Protein AF-A0A8T0FVL5-F1 (afdb_monomer)

Mean predicted aligned error: 3.73 Å

InterPro domains:
  IPR005135 Endonuclease/exonuclease/phosphatase [PF14529] (44-161)
  IPR036691 Endonuclease/exonuclease/phosphatase superfamily [G3DSA:3.60.10.10] (4-164)
  IPR036691 Endonuclease/exonuclease/phosphatase superfamily [SSF56219] (11-162)

Sequence (164 aa):
MENVLVSTNQKAAILIPSAQINHALLATKVNVVAVKIQTSSYPITIISAYSSPAQDVSTTLQEIQEIITSLPEEKIIIGADLNGHNTLWGYRSNDNRGNEVLDFILANNLYILNKSDAPTTFQRNNSIGWPDLTLCSQSIIDSSINWEVLDDISLSDHRYIQTP

pLDDT: mean 93.63, std 7.78, range [47.69, 98.81]

Organism: Argiope bruennichi (NCBI:txid94029)

Foldseek 3Di:
DWDWDAAPCRQWIDTDRDPPWDKDWDDHHNFKTWMWTQDPVGIEIEMTGEDDPPDQLVRRLVVVVVRVVVPPPHKYKYKYQQVFDDLQQAHPHGDPSVVVVVVSCVVSQKDWPHDNPAAFQFADPPDTHNSITIIIHPVVVVDPWDWHFDPDDPVHRGTDIDID

Nearest PDB structures (foldseek):
  1wdu-assembly2_B  TM=9.036E-01  e=4.039E-12  Bombyx mori
  1wdu-assembly1_A  TM=9.238E-01  e=1.717E-11  Bombyx mori
  6a42-assembly1_A  TM=8.400E-01  e=1.952E-10  Bombyx mori
  6a44-assembly1_A  TM=8.311E-01  e=7.389E-10  Bombyx mori
  6a43-assembly1_A  TM=8.266E-01  e=7.829E-10  Bombyx mori

Structure (mmCIF, N/CA/C/O backbone):
data_AF-A0A8T0FVL5-F1
#
_entry.id   AF-A0A8T0FVL5-F1
#
loop_
_atom_site.group_PDB
_atom_site.id
_atom_site.type_symbol
_atom_site.label_atom_id
_atom_site.label_alt_id
_atom_site.label_comp_id
_atom_site.label_asym_id
_atom_site.label_entity_id
_atom_site.label_seq_id
_atom_site.pdbx_PDB_ins_code
_atom_site.Cartn_x
_atom_site.Cartn_y
_atom_site.Cartn_z
_atom_site.occupancy
_atom_site.B_iso_or_equiv
_atom_site.auth_seq_id
_atom_site.auth_comp_id
_atom_site.auth_asym_id
_atom_site.auth_atom_id
_atom_site.pdbx_PDB_model_num
ATOM 1 N N . MET A 1 1 ? -26.540 3.970 1.383 1.00 47.69 1 MET A N 1
ATOM 2 C CA . MET A 1 1 ? -25.517 4.911 0.892 1.00 47.69 1 MET A CA 1
ATOM 3 C C . MET A 1 1 ? -24.180 4.284 1.208 1.00 47.69 1 MET A C 1
ATOM 5 O O . MET A 1 1 ? -23.975 3.907 2.354 1.00 47.69 1 MET A O 1
ATOM 9 N N . GLU A 1 2 ? -23.361 4.063 0.189 1.00 57.38 2 GLU A N 1
ATOM 10 C CA . GLU A 1 2 ? -21.979 3.614 0.348 1.00 57.38 2 GLU A CA 1
ATOM 11 C C . GLU A 1 2 ? -21.160 4.736 0.994 1.00 57.38 2 GLU A C 1
ATOM 13 O O . GLU A 1 2 ? -21.305 5.899 0.615 1.00 57.38 2 GLU A O 1
ATOM 18 N N . ASN A 1 3 ? -20.329 4.398 1.982 1.00 86.62 3 ASN A N 1
ATOM 19 C CA . ASN A 1 3 ? -19.435 5.362 2.617 1.00 86.62 3 ASN A CA 1
ATOM 20 C C . ASN A 1 3 ? -18.065 5.251 1.948 1.00 86.62 3 ASN A C 1
ATOM 22 O O . ASN A 1 3 ? -17.311 4.315 2.218 1.00 86.62 3 ASN A O 1
ATOM 26 N N . VAL A 1 4 ? -17.773 6.193 1.051 1.00 94.44 4 VAL A N 1
ATOM 27 C CA . VAL A 1 4 ? -16.472 6.318 0.387 1.00 94.44 4 VAL A CA 1
ATOM 28 C C . VAL A 1 4 ? -15.673 7.413 1.084 1.00 94.44 4 VAL A C 1
ATOM 30 O O . VAL A 1 4 ? -16.102 8.564 1.143 1.00 94.44 4 VAL A O 1
ATOM 33 N N . LEU A 1 5 ? -14.507 7.051 1.610 1.00 96.56 5 LEU A N 1
ATOM 34 C CA . LEU A 1 5 ? -13.541 7.972 2.205 1.00 96.56 5 LEU A CA 1
ATOM 35 C C . LEU A 1 5 ? -12.406 8.172 1.204 1.00 96.56 5 LEU A C 1
ATOM 37 O O . LEU A 1 5 ? -11.863 7.190 0.711 1.00 96.56 5 LEU A O 1
ATOM 41 N N . VAL A 1 6 ? -12.045 9.415 0.896 1.00 98.00 6 VAL A N 1
ATOM 42 C CA . VAL A 1 6 ? -11.080 9.740 -0.169 1.00 98.00 6 VAL A CA 1
ATOM 43 C C . VAL A 1 6 ? -9.922 10.581 0.355 1.00 98.00 6 VAL A C 1
ATOM 45 O O . VAL A 1 6 ? -10.095 11.370 1.287 1.00 98.00 6 VAL A O 1
ATOM 48 N N . SER A 1 7 ? -8.743 10.428 -0.251 1.00 98.31 7 SER A N 1
ATOM 49 C CA . SER A 1 7 ? -7.615 11.344 -0.066 1.00 98.31 7 SER A CA 1
ATOM 50 C C . SER A 1 7 ? -7.938 12.729 -0.639 1.00 98.31 7 SER A C 1
ATOM 52 O O . SER A 1 7 ? -8.812 12.876 -1.498 1.00 98.31 7 SER A O 1
ATOM 54 N N . THR A 1 8 ? -7.215 13.768 -0.215 1.00 98.06 8 THR A N 1
ATOM 55 C CA . THR A 1 8 ? -7.475 15.150 -0.661 1.00 98.06 8 THR A CA 1
ATOM 56 C C . THR A 1 8 ? -7.317 15.310 -2.176 1.00 98.06 8 THR A C 1
ATOM 58 O O . THR A 1 8 ? -8.054 16.076 -2.795 1.00 98.06 8 THR A O 1
ATOM 61 N N . ASN A 1 9 ? -6.385 14.577 -2.797 1.00 96.94 9 ASN A N 1
ATOM 62 C CA . ASN A 1 9 ? -6.216 14.582 -4.254 1.00 96.94 9 ASN A CA 1
ATOM 63 C C . ASN A 1 9 ? -7.132 13.592 -4.998 1.00 96.94 9 A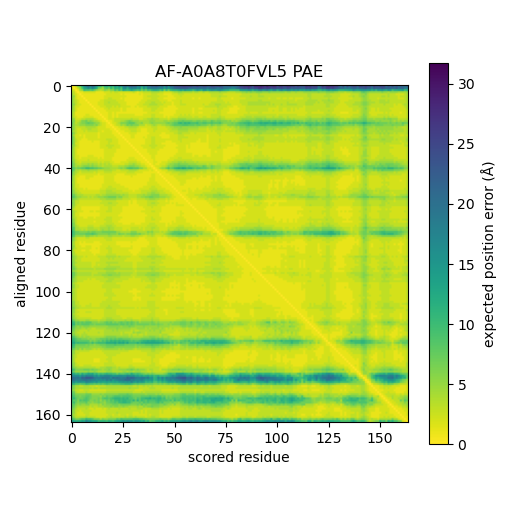SN A C 1
ATOM 65 O O . ASN A 1 9 ? -7.045 13.517 -6.223 1.00 96.94 9 ASN A O 1
ATOM 69 N N . GLN A 1 10 ? -7.979 12.849 -4.274 1.00 97.31 10 GLN A N 1
ATOM 70 C CA . GLN A 1 10 ? -8.936 11.866 -4.792 1.00 97.31 10 GLN A CA 1
ATOM 71 C C . GLN A 1 10 ? -8.305 10.673 -5.533 1.00 97.31 10 GLN A C 1
ATOM 73 O O . GLN A 1 10 ? -8.981 10.013 -6.318 1.00 97.31 10 GLN A O 1
ATOM 78 N N . LYS A 1 11 ? -7.019 10.382 -5.301 1.00 96.62 11 LYS A N 1
ATOM 79 C CA . LYS A 1 11 ? -6.318 9.249 -5.932 1.00 96.62 11 LYS A CA 1
ATOM 80 C C . LYS A 1 11 ? -6.268 7.986 -5.075 1.00 96.62 11 LYS A C 1
ATOM 82 O O . LYS A 1 11 ? -5.996 6.921 -5.611 1.00 96.62 11 LYS A O 1
ATOM 87 N N . ALA A 1 12 ? -6.534 8.095 -3.776 1.00 98.12 12 ALA A N 1
ATOM 88 C CA . ALA A 1 12 ? -6.689 6.958 -2.876 1.00 98.12 12 ALA A CA 1
ATOM 89 C C . ALA A 1 12 ? -8.065 7.016 -2.212 1.00 98.12 12 ALA A C 1
ATOM 91 O O . ALA A 1 12 ? -8.566 8.100 -1.894 1.00 98.12 12 ALA A O 1
ATOM 92 N N . ALA A 1 13 ? -8.685 5.856 -2.011 1.00 98.06 13 ALA A N 1
ATOM 93 C CA . ALA A 1 13 ? -10.020 5.769 -1.444 1.00 98.06 13 ALA A CA 1
ATOM 94 C C . ALA A 1 13 ? -10.231 4.461 -0.681 1.00 98.06 13 ALA A C 1
ATOM 96 O O . ALA A 1 13 ? -9.642 3.432 -1.001 1.00 98.06 13 ALA A O 1
ATOM 97 N N . ILE A 1 14 ? -11.128 4.501 0.301 1.00 98.00 14 ILE A N 1
ATOM 98 C CA . ILE A 1 14 ? -11.643 3.324 0.997 1.00 98.00 14 ILE A CA 1
ATOM 99 C C . ILE A 1 14 ? -13.160 3.328 0.854 1.00 98.00 14 ILE A C 1
ATOM 101 O O . ILE A 1 14 ? -13.835 4.251 1.312 1.00 98.00 14 ILE A O 1
ATOM 105 N N . LEU A 1 15 ? -13.685 2.286 0.212 1.00 96.25 15 LEU A N 1
ATOM 106 C CA . LEU A 1 15 ? -15.113 2.020 0.102 1.00 96.25 15 LEU A CA 1
ATOM 107 C C . LEU A 1 15 ? -15.532 1.060 1.216 1.00 96.25 15 LEU A C 1
ATOM 109 O O . LEU A 1 15 ? -15.008 -0.047 1.318 1.00 96.25 15 LEU A O 1
ATOM 113 N N . ILE A 1 16 ? -16.512 1.468 2.020 1.00 94.94 16 ILE A N 1
ATOM 114 C CA . ILE A 1 16 ? -17.122 0.617 3.044 1.00 94.94 16 ILE A CA 1
ATOM 115 C C . ILE A 1 16 ? -18.507 0.186 2.537 1.00 94.94 16 ILE A C 1
ATOM 117 O O . ILE A 1 16 ? -19.431 1.008 2.519 1.00 94.94 16 ILE A O 1
ATOM 121 N N . PRO A 1 17 ? -18.680 -1.084 2.118 1.00 91.12 17 PRO A N 1
ATOM 122 C CA . PRO A 1 17 ? -19.867 -1.524 1.379 1.00 91.12 17 PRO A CA 1
ATOM 123 C C . PRO A 1 17 ? -21.125 -1.646 2.249 1.00 91.12 17 PRO A C 1
ATOM 125 O O . PRO A 1 17 ? -22.241 -1.644 1.734 1.00 91.12 17 PRO A O 1
ATOM 128 N N . SER A 1 18 ? -20.975 -1.747 3.574 1.00 89.75 18 SER A N 1
ATOM 129 C CA . SER A 1 18 ? -22.095 -1.880 4.507 1.00 89.75 18 SER A CA 1
ATOM 130 C C . SER A 1 18 ? -22.096 -0.761 5.540 1.00 89.75 18 SER A C 1
ATOM 132 O O . SER A 1 18 ? -21.138 -0.587 6.291 1.00 89.75 18 SER A O 1
ATOM 134 N N . ALA A 1 19 ? -23.226 -0.057 5.647 1.00 84.25 19 ALA A N 1
ATOM 135 C CA . ALA A 1 19 ? -23.444 0.973 6.664 1.00 84.25 19 ALA A CA 1
ATOM 136 C C . ALA A 1 19 ? -23.473 0.418 8.103 1.00 84.25 19 ALA A C 1
ATOM 138 O O . ALA A 1 19 ? -23.440 1.191 9.055 1.00 84.25 19 ALA A O 1
ATOM 139 N N . GLN A 1 20 ? -23.544 -0.909 8.269 1.00 88.25 20 GLN A N 1
ATOM 140 C CA . GLN A 1 20 ? -23.489 -1.571 9.577 1.00 88.25 20 GLN A CA 1
ATOM 141 C C . GLN A 1 20 ? -22.054 -1.718 10.105 1.00 88.25 20 GLN A C 1
ATOM 143 O O . GLN A 1 20 ? -21.867 -2.024 11.280 1.00 88.25 20 GLN A O 1
ATOM 148 N N . ILE A 1 21 ? -21.040 -1.522 9.254 1.00 91.06 21 ILE A N 1
ATOM 149 C CA . ILE A 1 21 ? -19.639 -1.598 9.666 1.00 91.06 21 ILE A CA 1
ATOM 150 C C . ILE A 1 21 ? -19.305 -0.336 10.463 1.00 91.06 21 ILE A C 1
ATOM 152 O O . ILE A 1 21 ? -19.254 0.769 9.919 1.00 91.06 21 ILE A O 1
ATOM 156 N N . ASN A 1 22 ? -19.053 -0.511 11.758 1.00 93.44 22 ASN A N 1
ATOM 157 C CA . ASN A 1 22 ? -18.617 0.567 12.637 1.00 93.44 22 ASN A CA 1
ATOM 158 C C . ASN A 1 22 ? -17.194 0.991 12.273 1.00 93.44 22 ASN A C 1
ATOM 160 O O . ASN A 1 22 ? -16.261 0.187 12.324 1.00 93.44 22 ASN A O 1
ATOM 164 N N . HIS A 1 23 ? -17.025 2.264 11.929 1.00 95.06 23 HIS A N 1
ATOM 165 C CA . HIS A 1 23 ? -15.747 2.807 11.495 1.00 95.06 23 HIS A CA 1
ATOM 166 C C . HIS A 1 23 ? -15.562 4.258 11.945 1.00 95.06 23 HIS A C 1
ATOM 168 O O . HIS A 1 23 ? -16.530 4.971 12.206 1.00 95.06 23 HIS A O 1
ATOM 174 N N . ALA A 1 24 ? -14.307 4.693 12.019 1.00 95.50 24 ALA A N 1
ATOM 175 C CA . ALA A 1 24 ? -13.924 6.071 12.297 1.00 95.50 24 ALA A CA 1
ATOM 176 C C . ALA A 1 24 ? -12.825 6.508 11.324 1.00 95.50 24 ALA A C 1
ATOM 178 O O . ALA A 1 24 ? -11.801 5.834 11.201 1.00 95.50 24 ALA A O 1
ATOM 179 N N . LEU A 1 25 ? -13.030 7.633 10.635 1.00 96.75 25 LEU A N 1
ATOM 180 C CA . LEU A 1 25 ? -11.985 8.262 9.826 1.00 96.75 25 LEU A CA 1
ATOM 181 C C . LEU A 1 25 ? -10.843 8.705 10.752 1.00 96.75 25 LEU A C 1
ATOM 183 O O . LEU A 1 25 ? -11.079 9.461 11.692 1.00 96.75 25 LEU A O 1
ATOM 187 N N . LEU A 1 26 ? -9.623 8.235 10.486 1.00 97.12 26 LEU A N 1
ATOM 188 C CA . LEU A 1 26 ? -8.436 8.609 11.259 1.00 97.12 26 LEU A CA 1
ATOM 189 C C . LEU A 1 26 ? -7.700 9.782 10.621 1.00 97.12 26 LEU A C 1
ATOM 191 O O . LEU A 1 26 ? -7.310 10.721 11.309 1.00 97.12 26 LEU A O 1
ATOM 195 N N . ALA A 1 27 ? -7.495 9.720 9.305 1.00 97.75 27 ALA A N 1
ATOM 196 C CA . ALA A 1 27 ? -6.750 10.737 8.584 1.00 97.75 27 ALA A CA 1
ATOM 197 C C . ALA A 1 27 ? -7.162 10.812 7.114 1.00 97.75 27 ALA A C 1
ATOM 199 O O . ALA A 1 27 ? -7.385 9.794 6.457 1.00 97.75 27 ALA A O 1
ATOM 200 N N . THR A 1 28 ? -7.156 12.037 6.598 1.00 98.19 28 THR A N 1
ATOM 201 C CA . THR A 1 28 ? -7.178 12.345 5.170 1.00 98.19 28 THR A CA 1
ATOM 202 C C . THR A 1 28 ? -5.959 13.210 4.878 1.00 98.19 28 THR A C 1
ATOM 204 O O . THR A 1 28 ? -5.816 14.303 5.427 1.00 98.19 28 THR A O 1
ATOM 207 N N . LYS A 1 29 ? -5.054 12.694 4.051 1.00 98.38 29 LYS A N 1
ATOM 208 C CA . LYS A 1 29 ? -3.835 13.362 3.583 1.00 98.38 29 LYS A CA 1
ATOM 209 C C . LYS A 1 29 ? -3.920 13.561 2.068 1.00 98.38 29 LYS A C 1
ATOM 211 O O . LYS A 1 29 ? -4.942 13.235 1.460 1.00 98.38 29 LYS A O 1
ATOM 216 N N . VAL A 1 30 ? -2.882 14.110 1.436 1.00 98.00 30 VAL A N 1
ATOM 217 C CA . VAL A 1 30 ? -2.910 14.366 -0.010 1.00 98.00 30 VAL A CA 1
ATOM 218 C C . VAL A 1 30 ? -3.048 13.060 -0.775 1.00 98.00 30 VAL A C 1
ATOM 220 O O . VAL A 1 30 ? -3.955 12.961 -1.595 1.00 98.00 30 VAL A O 1
ATOM 223 N N . ASN A 1 31 ? -2.214 12.064 -0.474 1.00 98.44 31 ASN A N 1
ATOM 224 C CA . ASN A 1 31 ? -2.140 10.794 -1.199 1.00 98.44 31 ASN A CA 1
ATOM 225 C C . ASN A 1 31 ? -2.678 9.595 -0.410 1.00 98.44 31 ASN A C 1
ATOM 227 O O . ASN A 1 31 ? -2.677 8.482 -0.932 1.00 98.44 31 ASN A O 1
ATOM 231 N N . VAL A 1 32 ? -3.094 9.809 0.841 1.00 98.75 32 VAL A N 1
ATOM 232 C CA . VAL A 1 32 ? -3.427 8.743 1.793 1.00 98.75 32 VAL A CA 1
ATOM 233 C C . VAL A 1 32 ? -4.769 9.018 2.462 1.00 98.75 32 VAL A C 1
ATOM 235 O O . VAL A 1 32 ? -5.084 10.156 2.816 1.00 98.75 32 VAL A O 1
ATOM 238 N N . VAL A 1 33 ? -5.549 7.967 2.685 1.00 98.62 33 VAL A N 1
ATOM 239 C CA . VAL A 1 33 ? -6.717 7.981 3.569 1.00 98.62 33 VAL A CA 1
ATOM 240 C C . VAL A 1 33 ? -6.641 6.786 4.514 1.00 98.62 33 VAL A C 1
ATOM 242 O O . VAL A 1 33 ? -6.257 5.691 4.110 1.00 98.62 33 VAL A O 1
ATOM 245 N N . ALA A 1 34 ? -6.981 6.999 5.783 1.00 98.56 34 ALA A N 1
ATOM 246 C CA . ALA A 1 34 ? -6.931 5.968 6.809 1.00 98.56 34 ALA A CA 1
ATOM 247 C C . ALA A 1 34 ? -8.230 5.920 7.608 1.00 98.56 34 ALA A C 1
ATOM 249 O O . ALA A 1 34 ? -8.745 6.949 8.056 1.00 98.56 34 ALA A O 1
ATOM 250 N N . VAL A 1 35 ? -8.733 4.711 7.833 1.00 97.75 35 VAL A N 1
ATOM 251 C CA . VAL A 1 35 ? -9.944 4.451 8.609 1.00 97.75 35 VAL A CA 1
ATOM 252 C C . VAL A 1 35 ? -9.679 3.352 9.627 1.00 97.75 35 VAL A C 1
ATOM 254 O O . VAL A 1 35 ? -9.016 2.362 9.332 1.00 97.75 35 VAL A O 1
ATOM 257 N N . LYS A 1 36 ? -10.225 3.501 10.830 1.00 97.00 36 LYS A N 1
ATOM 258 C CA . LYS A 1 36 ? -10.285 2.426 11.817 1.00 97.00 36 LYS A CA 1
ATOM 259 C C . LYS A 1 36 ? -11.621 1.717 11.697 1.00 97.00 36 LYS A C 1
ATOM 261 O O . LYS A 1 36 ? -12.662 2.356 11.828 1.00 97.00 36 LYS A O 1
ATOM 266 N N . ILE A 1 37 ? -11.589 0.410 11.481 1.00 95.06 37 ILE A N 1
ATOM 267 C CA . ILE A 1 37 ? -12.754 -0.469 11.411 1.00 95.06 37 ILE A CA 1
ATOM 268 C C . ILE A 1 37 ? -12.820 -1.289 12.696 1.00 95.06 37 ILE A C 1
ATOM 270 O O . ILE A 1 37 ? -11.839 -1.909 13.106 1.00 95.06 37 ILE A O 1
ATOM 274 N N . GLN A 1 38 ? -13.986 -1.301 13.337 1.00 93.81 38 GLN A N 1
ATOM 275 C CA . GLN A 1 38 ? -14.252 -2.187 14.465 1.00 93.81 38 GLN A CA 1
ATOM 276 C C . GLN A 1 38 ? -14.722 -3.541 13.932 1.00 93.81 38 GLN A C 1
ATOM 278 O O . GLN A 1 38 ? -15.798 -3.636 13.341 1.00 93.81 38 GLN A O 1
ATOM 283 N N . THR A 1 39 ? -13.921 -4.585 14.139 1.00 88.56 39 THR A N 1
ATOM 284 C CA . THR A 1 39 ? -14.328 -5.970 13.853 1.00 88.56 39 THR A CA 1
ATOM 285 C C . THR A 1 39 ? -14.883 -6.633 15.115 1.00 88.56 39 THR A C 1
ATOM 287 O O . THR A 1 39 ? -14.785 -6.086 16.213 1.00 88.56 39 THR A O 1
ATOM 290 N N . SER A 1 40 ? -15.444 -7.837 14.984 1.00 87.19 40 SER A N 1
ATOM 291 C CA . SER A 1 40 ? -15.890 -8.636 16.135 1.00 87.19 40 SER A CA 1
ATOM 292 C C . SER A 1 40 ? -14.750 -9.065 17.063 1.00 87.19 40 SER A C 1
ATOM 294 O O . SER A 1 40 ? -14.998 -9.374 18.225 1.00 87.19 40 SER A O 1
ATOM 296 N N . SER A 1 41 ? -13.520 -9.122 16.548 1.00 85.50 41 SER A N 1
ATOM 297 C CA . SER A 1 41 ? -12.362 -9.658 17.267 1.00 85.50 41 SER A CA 1
ATOM 298 C C . SER A 1 41 ? -11.476 -8.544 17.818 1.00 85.50 41 SER A C 1
ATOM 300 O O . SER A 1 41 ? -11.072 -8.582 18.976 1.00 85.50 41 SER A O 1
ATOM 302 N N . TYR A 1 42 ? -11.144 -7.560 16.983 1.00 88.75 42 TYR A N 1
ATOM 303 C CA . TYR A 1 42 ? -10.267 -6.440 17.327 1.00 88.75 42 TYR A CA 1
ATOM 304 C C . TYR A 1 42 ? -10.406 -5.284 16.322 1.00 88.75 42 TYR A C 1
ATOM 306 O O . TYR A 1 42 ? -10.731 -5.520 15.157 1.00 88.75 42 TYR A O 1
ATOM 314 N N . PRO A 1 43 ? -10.140 -4.029 16.717 1.00 93.50 43 PRO A N 1
ATOM 315 C CA . PRO A 1 43 ? -10.056 -2.931 15.763 1.00 93.50 43 PRO A CA 1
ATOM 316 C C . PRO A 1 43 ? -8.891 -3.133 14.788 1.00 93.50 43 PRO A C 1
ATOM 318 O O . PRO A 1 43 ? -7.814 -3.580 15.188 1.00 93.50 43 PRO A O 1
ATOM 321 N N . ILE A 1 44 ? -9.104 -2.768 13.525 1.00 94.81 44 ILE A N 1
ATOM 322 C CA . ILE A 1 44 ? -8.080 -2.764 12.475 1.00 94.81 44 ILE A CA 1
ATOM 323 C C . ILE A 1 44 ? -8.062 -1.389 11.827 1.00 94.81 44 ILE A C 1
ATOM 325 O O . ILE A 1 44 ? -9.109 -0.848 11.473 1.00 94.81 44 ILE A O 1
ATOM 329 N N . THR A 1 45 ? -6.873 -0.833 11.647 1.00 97.00 45 THR A N 1
ATOM 330 C CA . THR A 1 45 ? -6.670 0.366 10.843 1.00 97.00 45 THR A CA 1
ATOM 331 C C . THR A 1 45 ? -6.348 -0.036 9.407 1.00 97.00 45 THR A C 1
ATOM 333 O O . THR A 1 45 ? -5.373 -0.741 9.157 1.00 97.00 45 THR A O 1
ATOM 336 N N . ILE A 1 46 ? -7.167 0.425 8.464 1.00 97.62 46 ILE A N 1
ATOM 337 C CA . ILE A 1 46 ? -6.955 0.264 7.026 1.00 97.62 46 ILE A CA 1
ATOM 338 C C . ILE A 1 46 ? -6.455 1.589 6.461 1.00 97.62 46 ILE A C 1
ATOM 340 O O . ILE A 1 46 ? -7.074 2.634 6.674 1.00 97.62 46 ILE A O 1
ATOM 344 N N . ILE A 1 47 ? -5.347 1.538 5.730 1.00 98.62 47 ILE A N 1
ATOM 345 C CA . ILE A 1 47 ? -4.745 2.682 5.049 1.00 98.62 47 ILE A CA 1
ATOM 346 C C . ILE A 1 47 ? -4.761 2.403 3.546 1.00 98.62 47 ILE A C 1
ATOM 348 O O . ILE A 1 47 ? -4.261 1.375 3.098 1.00 98.62 47 ILE A O 1
ATOM 352 N N . SER A 1 48 ? -5.325 3.324 2.768 1.00 98.81 48 SER A N 1
ATOM 353 C CA . SER A 1 48 ? -5.223 3.332 1.309 1.00 98.81 48 SER A CA 1
ATOM 354 C C . SER A 1 48 ? -4.301 4.465 0.883 1.00 98.81 48 SER A C 1
ATOM 356 O O . SER A 1 48 ? -4.457 5.594 1.360 1.00 98.81 48 SER A O 1
ATOM 358 N N . ALA A 1 49 ? -3.349 4.178 -0.001 1.00 98.75 49 ALA A N 1
ATOM 359 C CA . ALA A 1 49 ? -2.412 5.166 -0.514 1.00 98.75 49 ALA A CA 1
ATOM 360 C C . ALA A 1 49 ? -2.183 5.012 -2.022 1.00 98.75 49 ALA A C 1
ATOM 362 O O . ALA A 1 49 ? -2.232 3.914 -2.567 1.00 98.75 49 ALA A O 1
ATOM 363 N N . TYR A 1 50 ? -1.888 6.121 -2.693 1.00 98.69 50 TYR A N 1
ATOM 364 C CA . TYR A 1 50 ? -1.477 6.115 -4.095 1.00 98.69 50 TYR A CA 1
ATOM 365 C C . TYR A 1 50 ? -0.340 7.104 -4.303 1.00 98.69 50 TYR A C 1
ATOM 367 O O . TYR A 1 50 ? -0.495 8.299 -4.048 1.00 98.69 50 TYR A O 1
ATOM 375 N N . SER A 1 51 ? 0.786 6.634 -4.826 1.00 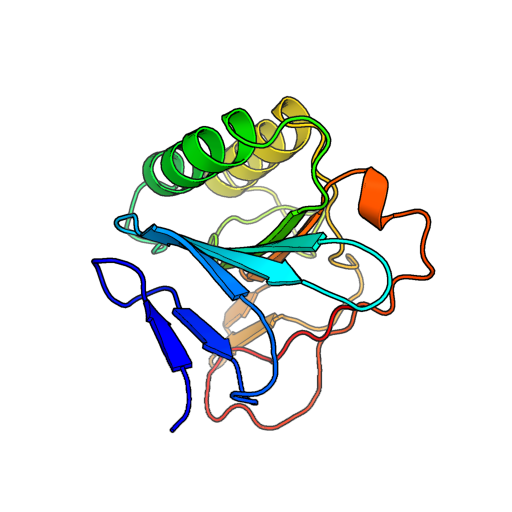98.31 51 SER A N 1
ATOM 376 C CA . SER A 1 51 ? 1.910 7.486 -5.186 1.00 98.31 51 SER A CA 1
ATOM 377 C C . SER A 1 51 ? 2.153 7.426 -6.689 1.00 98.31 51 SER A C 1
ATOM 379 O O . SER A 1 51 ? 2.557 6.400 -7.231 1.00 98.31 51 SER A O 1
ATOM 381 N N . SER A 1 52 ? 1.910 8.553 -7.361 1.00 96.69 52 SER A N 1
ATOM 382 C CA . SER A 1 52 ? 2.075 8.686 -8.811 1.00 96.69 52 SER A CA 1
ATOM 383 C C . SER A 1 52 ? 3.512 8.363 -9.238 1.00 96.69 52 SER A C 1
ATOM 385 O O . SER A 1 52 ? 4.438 8.894 -8.622 1.00 96.69 52 SER A O 1
ATOM 387 N N . PRO A 1 53 ? 3.733 7.639 -10.352 1.00 95.38 53 PRO A N 1
ATOM 388 C CA . PRO A 1 53 ? 5.085 7.340 -10.839 1.00 95.38 53 PRO A CA 1
ATOM 389 C C . PRO A 1 53 ? 5.865 8.607 -11.232 1.00 95.38 53 PRO A C 1
ATOM 391 O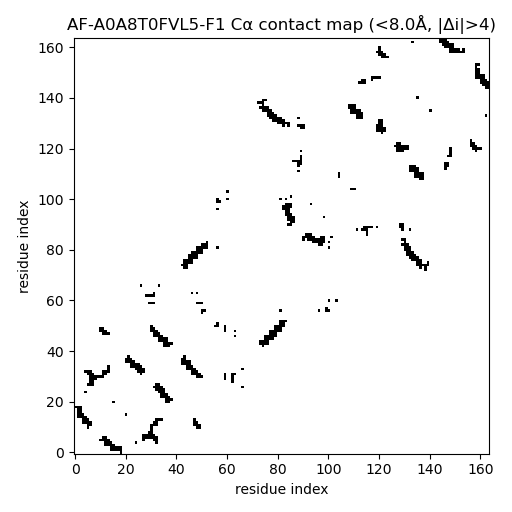 O . PRO A 1 53 ? 7.090 8.615 -11.242 1.00 95.38 53 PRO A O 1
ATOM 394 N N . ALA A 1 54 ? 5.156 9.699 -11.540 1.00 95.12 54 ALA A N 1
ATOM 395 C CA . ALA A 1 54 ? 5.738 11.003 -11.867 1.00 95.12 54 ALA A CA 1
ATOM 396 C C . ALA A 1 54 ? 6.063 11.887 -10.643 1.00 95.12 54 ALA A C 1
ATOM 398 O O . ALA A 1 54 ? 6.547 13.003 -10.818 1.00 95.12 54 ALA A O 1
ATOM 399 N N . GLN A 1 55 ? 5.732 11.451 -9.424 1.00 94.06 55 GLN A N 1
ATOM 400 C CA . GLN A 1 55 ? 5.953 12.208 -8.187 1.00 94.06 55 GLN A CA 1
ATOM 401 C C . GLN A 1 55 ? 6.955 11.482 -7.294 1.00 94.06 55 GLN A C 1
ATOM 403 O O . GLN A 1 55 ? 7.120 10.272 -7.403 1.00 94.06 55 GLN A O 1
ATOM 408 N N . ASP A 1 56 ? 7.599 12.211 -6.389 1.00 95.38 56 ASP A N 1
ATOM 409 C CA . ASP A 1 56 ? 8.469 11.616 -5.376 1.00 95.38 56 ASP A CA 1
ATOM 410 C C . ASP A 1 56 ? 7.649 10.743 -4.400 1.00 95.38 56 ASP A C 1
ATOM 412 O O . ASP A 1 56 ? 6.608 11.170 -3.891 1.00 95.38 56 ASP A O 1
ATOM 416 N N . VAL A 1 57 ? 8.110 9.509 -4.160 1.00 98.38 57 VAL A N 1
ATOM 417 C CA . VAL A 1 57 ? 7.456 8.554 -3.252 1.00 98.38 57 VAL A CA 1
ATOM 418 C C . VAL A 1 57 ? 7.539 9.017 -1.802 1.00 98.38 57 VAL A C 1
ATOM 420 O O . VAL A 1 57 ? 6.624 8.743 -1.023 1.00 98.38 57 VAL A O 1
ATOM 423 N N . SER A 1 58 ? 8.585 9.775 -1.457 1.00 97.94 58 SER A N 1
ATOM 424 C CA . SER A 1 58 ? 8.881 10.228 -0.097 1.00 97.94 58 SER A CA 1
ATOM 425 C C . SER A 1 58 ? 7.711 10.975 0.544 1.00 97.94 58 SER A C 1
ATOM 427 O O . SER A 1 58 ? 7.417 10.768 1.718 1.00 97.94 58 SER A O 1
ATOM 429 N N . THR A 1 59 ? 6.967 11.765 -0.240 1.00 97.56 59 THR A N 1
ATOM 430 C CA . THR A 1 59 ? 5.785 12.493 0.246 1.00 97.56 59 THR A CA 1
ATOM 431 C C . THR A 1 59 ? 4.692 11.530 0.706 1.00 97.56 59 THR A C 1
ATOM 433 O O . THR A 1 59 ? 4.118 11.707 1.777 1.00 97.56 59 THR A O 1
ATOM 436 N N . THR A 1 60 ? 4.408 10.485 -0.076 1.00 98.69 60 THR A N 1
ATOM 437 C CA . THR A 1 60 ? 3.403 9.477 0.290 1.00 98.69 60 THR A CA 1
ATOM 438 C C . THR A 1 60 ? 3.870 8.647 1.486 1.00 98.69 60 THR A C 1
ATOM 440 O O . THR A 1 60 ? 3.083 8.401 2.396 1.00 98.69 60 THR A O 1
ATOM 443 N N . LEU A 1 61 ? 5.151 8.261 1.530 1.00 98.75 61 LEU A N 1
ATOM 444 C CA . LEU A 1 61 ?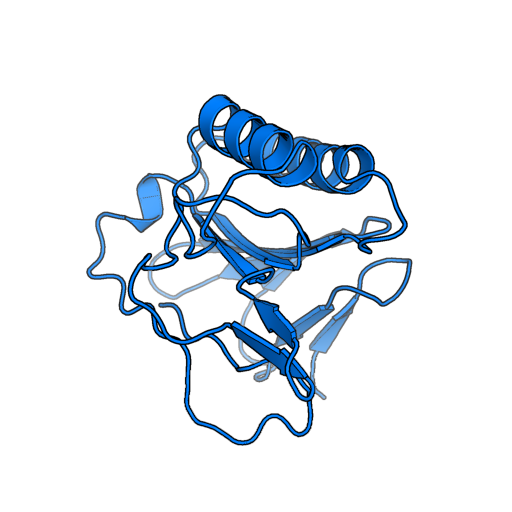 5.717 7.508 2.655 1.00 98.75 61 LEU A CA 1
ATOM 445 C C . LEU A 1 61 ? 5.699 8.320 3.955 1.00 98.75 61 LEU A C 1
ATOM 447 O O . LEU A 1 61 ? 5.358 7.776 5.000 1.00 98.75 61 LEU A O 1
ATOM 451 N N . GLN A 1 62 ? 5.978 9.625 3.899 1.00 98.62 62 GLN A N 1
ATOM 452 C CA . GLN A 1 62 ? 5.873 10.514 5.056 1.00 98.62 62 GLN A CA 1
ATOM 453 C C . GLN A 1 62 ? 4.426 10.623 5.564 1.00 98.62 62 GLN A C 1
ATOM 455 O O . GLN A 1 62 ? 4.193 10.561 6.770 1.00 98.62 62 GLN A O 1
ATOM 460 N N . GLU A 1 63 ? 3.440 10.732 4.669 1.00 98.62 63 GLU A N 1
ATOM 461 C CA . GLU A 1 63 ? 2.025 10.747 5.064 1.00 98.62 63 GLU A CA 1
ATOM 462 C C . GLU A 1 63 ? 1.612 9.447 5.769 1.00 98.62 63 GLU A C 1
ATOM 464 O O . GLU A 1 63 ? 0.892 9.496 6.769 1.00 98.62 63 GLU A O 1
ATOM 469 N N . ILE A 1 64 ? 2.099 8.293 5.294 1.00 98.62 64 ILE A N 1
ATOM 470 C CA . ILE A 1 64 ? 1.896 7.002 5.967 1.00 98.62 64 ILE A CA 1
ATOM 471 C C . ILE A 1 64 ? 2.627 6.988 7.320 1.00 98.62 64 ILE A C 1
ATOM 473 O O . ILE A 1 64 ? 2.020 6.601 8.319 1.00 98.62 64 ILE A O 1
ATOM 477 N N . GLN A 1 65 ? 3.883 7.452 7.380 1.00 98.38 65 GLN A N 1
ATOM 478 C CA . GLN A 1 65 ? 4.694 7.521 8.604 1.00 98.38 65 GLN A CA 1
ATOM 479 C C . GLN A 1 65 ? 3.973 8.280 9.719 1.00 98.38 65 GLN A C 1
ATOM 481 O O . GLN A 1 65 ? 3.903 7.804 10.853 1.00 98.38 65 GLN A O 1
ATOM 486 N N . GLU A 1 66 ? 3.432 9.460 9.411 1.00 98.06 66 GLU A N 1
ATOM 487 C CA . GLU A 1 66 ? 2.719 10.299 10.377 1.00 98.06 66 GLU A CA 1
ATOM 488 C C . GLU A 1 66 ? 1.512 9.570 10.977 1.00 98.06 66 GLU A C 1
ATOM 490 O O . GLU A 1 66 ? 1.263 9.671 12.179 1.00 98.06 66 GLU A O 1
ATOM 495 N N . ILE A 1 67 ? 0.788 8.801 10.156 1.00 97.94 67 ILE A N 1
ATOM 496 C CA . ILE A 1 67 ? -0.369 8.019 10.601 1.00 97.94 67 ILE A CA 1
ATOM 497 C C . ILE A 1 67 ? 0.091 6.871 11.501 1.00 97.94 67 ILE A C 1
ATOM 499 O O . ILE A 1 67 ? -0.361 6.785 12.641 1.00 97.94 67 ILE A O 1
ATOM 503 N N . ILE A 1 68 ? 1.010 6.016 11.043 1.00 96.75 68 ILE A N 1
ATOM 504 C CA . ILE A 1 68 ? 1.416 4.820 11.804 1.00 96.75 68 ILE A CA 1
ATOM 505 C C . ILE A 1 68 ? 2.162 5.165 13.103 1.00 96.75 68 ILE A C 1
ATOM 507 O O . ILE A 1 68 ? 2.008 4.462 14.096 1.00 96.75 68 ILE A O 1
ATOM 511 N N . THR A 1 69 ? 2.887 6.291 13.150 1.00 95.88 69 THR A N 1
ATOM 512 C CA . THR A 1 69 ? 3.557 6.774 14.377 1.00 95.88 69 THR A CA 1
ATOM 513 C C . THR A 1 69 ? 2.546 7.121 15.477 1.00 95.88 69 THR A C 1
ATOM 515 O O . THR A 1 69 ? 2.853 7.008 16.662 1.00 95.88 69 THR A O 1
ATOM 518 N N . SER A 1 70 ? 1.323 7.512 15.102 1.00 94.44 70 SER A N 1
ATOM 519 C CA . SER A 1 70 ? 0.234 7.799 16.046 1.00 94.44 70 SER A CA 1
ATOM 520 C C . SER A 1 70 ? -0.530 6.557 16.529 1.00 94.44 70 SER A C 1
ATOM 522 O O . SER A 1 70 ? -1.421 6.685 17.367 1.00 94.44 70 SER A O 1
ATOM 524 N N . LEU A 1 71 ? -0.186 5.366 16.023 1.00 93.19 71 LEU A N 1
ATOM 525 C CA . LEU A 1 71 ? -0.912 4.110 16.239 1.00 93.19 71 LEU A CA 1
ATOM 526 C C . LEU A 1 71 ? 0.025 2.995 16.749 1.00 93.19 71 LEU A C 1
ATOM 528 O O . LEU A 1 71 ? 0.097 1.924 16.136 1.00 93.19 71 LEU A O 1
ATOM 532 N N . PRO A 1 72 ? 0.782 3.219 17.842 1.00 88.00 72 PRO A N 1
ATOM 533 C CA . PRO A 1 72 ? 1.707 2.213 18.349 1.00 88.00 72 PRO A CA 1
ATOM 534 C C . PRO A 1 72 ? 0.957 0.927 18.715 1.00 88.00 72 PRO A C 1
ATOM 536 O O . PRO A 1 72 ? -0.110 0.974 19.324 1.00 88.00 72 PRO A O 1
ATOM 539 N N . GLU A 1 73 ? 1.531 -0.215 18.332 1.00 85.31 73 GLU A N 1
ATOM 540 C CA . GLU A 1 73 ? 1.012 -1.570 18.602 1.00 85.31 73 GLU A CA 1
ATOM 541 C C . GLU A 1 73 ? -0.360 -1.897 17.981 1.00 85.31 73 GLU A C 1
ATOM 543 O O . GLU A 1 73 ? -0.900 -2.988 18.189 1.00 85.31 73 GLU A O 1
ATOM 548 N N . GLU A 1 74 ? -0.925 -0.998 17.174 1.00 91.50 74 GLU A N 1
ATOM 549 C CA . GLU A 1 74 ? -2.182 -1.269 16.494 1.00 91.50 74 GLU A CA 1
ATOM 550 C C . GLU A 1 74 ? -2.025 -2.263 15.342 1.00 91.50 74 GLU A C 1
ATOM 552 O O . GLU A 1 74 ? -0.950 -2.489 14.782 1.00 91.50 74 GLU A O 1
ATOM 557 N N . LYS A 1 75 ? -3.152 -2.868 14.973 1.00 94.12 75 LYS A N 1
ATOM 558 C CA . LYS A 1 75 ? -3.261 -3.737 13.808 1.00 94.12 75 LYS A CA 1
ATOM 559 C C . LYS A 1 75 ? -3.520 -2.895 12.575 1.00 94.12 75 LYS A C 1
ATOM 561 O O . LYS A 1 75 ? -4.559 -2.242 12.487 1.00 94.12 75 LYS A O 1
ATOM 566 N N . ILE A 1 76 ? -2.566 -2.904 11.653 1.00 95.88 76 ILE A N 1
ATOM 567 C CA . ILE A 1 76 ? -2.560 -2.032 10.481 1.00 95.88 76 ILE A CA 1
ATOM 568 C C . ILE A 1 76 ? -2.471 -2.893 9.227 1.00 95.88 76 ILE A C 1
ATOM 570 O O . ILE A 1 76 ? -1.633 -3.792 9.150 1.00 95.88 76 ILE A O 1
ATOM 574 N N . ILE A 1 77 ? -3.314 -2.585 8.243 1.00 96.75 77 ILE A N 1
ATOM 575 C CA . ILE A 1 77 ? -3.213 -3.085 6.871 1.00 96.75 77 ILE A CA 1
ATOM 576 C C . ILE A 1 77 ? -3.138 -1.875 5.943 1.00 96.75 77 ILE A C 1
ATOM 578 O O . ILE A 1 77 ? -3.923 -0.933 6.064 1.00 96.75 77 ILE A O 1
ATOM 582 N N . ILE A 1 78 ? -2.184 -1.899 5.020 1.00 98.25 78 ILE A N 1
ATOM 583 C CA . ILE A 1 78 ? -1.944 -0.837 4.048 1.00 98.25 78 ILE A CA 1
ATOM 584 C C . ILE A 1 78 ? -2.082 -1.439 2.655 1.00 98.25 78 ILE A C 1
ATOM 586 O O . ILE A 1 78 ? -1.320 -2.333 2.301 1.00 98.25 78 ILE A O 1
ATOM 590 N N . GLY A 1 79 ? -3.032 -0.941 1.870 1.00 98.44 79 GLY A N 1
ATOM 591 C CA . GLY A 1 79 ? -3.103 -1.185 0.431 1.00 98.44 79 GLY A CA 1
ATOM 592 C C . GLY A 1 79 ? -2.598 0.047 -0.306 1.00 98.44 79 GLY A C 1
ATOM 593 O O . GLY A 1 79 ? -3.165 1.130 -0.142 1.00 98.44 79 GLY A O 1
ATOM 594 N N . ALA A 1 80 ? -1.526 -0.088 -1.082 1.00 98.44 80 ALA A N 1
ATOM 595 C CA . ALA A 1 80 ? -0.905 1.056 -1.730 1.00 98.44 80 ALA A CA 1
ATOM 596 C C . ALA A 1 80 ? -0.376 0.742 -3.128 1.00 98.44 80 ALA A C 1
ATOM 598 O O . ALA A 1 80 ? 0.416 -0.178 -3.292 1.00 98.44 80 ALA A O 1
ATOM 599 N N . ASP A 1 81 ? -0.727 1.567 -4.110 1.00 98.50 81 ASP A N 1
ATOM 600 C CA . ASP A 1 81 ? 0.015 1.631 -5.370 1.00 98.50 81 ASP A CA 1
ATOM 601 C C . ASP A 1 81 ? 1.182 2.607 -5.179 1.00 98.50 81 ASP A C 1
ATOM 603 O O . ASP A 1 81 ? 1.001 3.828 -5.103 1.00 98.50 81 ASP A O 1
ATOM 607 N N . LEU A 1 82 ? 2.388 2.056 -5.032 1.00 98.44 82 LEU A N 1
ATOM 608 C CA . LEU A 1 82 ? 3.594 2.838 -4.771 1.00 98.44 82 LEU A CA 1
ATOM 609 C C . LEU A 1 82 ? 4.479 2.990 -6.001 1.00 98.44 82 LEU A C 1
ATOM 611 O O . LEU A 1 82 ? 5.432 3.760 -5.926 1.00 98.44 82 LEU A O 1
ATOM 615 N N . ASN A 1 83 ? 4.186 2.329 -7.126 1.00 98.12 83 ASN A N 1
ATOM 616 C CA . ASN A 1 83 ? 4.955 2.433 -8.375 1.00 98.12 83 ASN A CA 1
ATOM 617 C C . ASN A 1 83 ? 6.481 2.181 -8.245 1.00 98.12 83 ASN A C 1
ATOM 619 O O . ASN A 1 83 ? 7.249 2.656 -9.075 1.00 98.12 83 ASN A O 1
ATOM 623 N N . GLY A 1 84 ? 6.944 1.480 -7.201 1.00 97.19 84 GLY A N 1
ATOM 624 C CA . GLY A 1 84 ? 8.363 1.155 -6.986 1.00 97.19 84 GLY A CA 1
ATOM 625 C C . GLY A 1 84 ? 8.705 -0.265 -7.435 1.00 97.19 84 GLY A C 1
ATOM 626 O O . GLY A 1 84 ? 7.931 -1.195 -7.194 1.00 97.19 84 GLY A O 1
ATOM 627 N N . HIS A 1 85 ? 9.862 -0.459 -8.071 1.00 97.38 85 HIS A N 1
ATOM 628 C CA . HIS A 1 85 ? 10.294 -1.775 -8.540 1.00 97.38 85 HIS A CA 1
ATOM 629 C C . HIS A 1 85 ? 11.229 -2.436 -7.526 1.00 97.38 85 HIS A C 1
ATOM 631 O O . HIS A 1 85 ? 12.286 -1.898 -7.200 1.00 97.38 85 HIS A O 1
ATOM 637 N N . ASN A 1 86 ? 10.877 -3.631 -7.052 1.00 97.69 86 ASN A N 1
ATOM 638 C CA . ASN A 1 86 ? 11.746 -4.444 -6.204 1.00 97.69 86 ASN A CA 1
ATOM 639 C C . ASN A 1 86 ? 11.493 -5.939 -6.425 1.00 97.69 86 ASN A C 1
ATOM 641 O O . ASN A 1 86 ? 10.360 -6.368 -6.669 1.00 97.69 86 ASN A O 1
ATOM 645 N N . THR A 1 87 ? 12.549 -6.741 -6.325 1.00 96.62 87 THR A N 1
ATOM 646 C CA . THR A 1 87 ? 12.482 -8.196 -6.491 1.00 96.62 87 THR A CA 1
ATOM 647 C C . THR A 1 87 ? 11.634 -8.889 -5.430 1.00 96.62 87 THR A C 1
ATOM 649 O O . THR A 1 87 ? 11.055 -9.936 -5.714 1.00 96.62 87 THR A O 1
ATOM 652 N N . LEU A 1 88 ? 11.489 -8.297 -4.240 1.00 96.38 88 LEU A N 1
ATOM 653 C CA . LEU A 1 88 ? 10.692 -8.870 -3.151 1.00 96.38 88 LEU A CA 1
ATOM 654 C C . LEU A 1 88 ? 9.195 -8.976 -3.466 1.00 96.38 88 LEU A C 1
ATOM 656 O O . LEU A 1 88 ? 8.529 -9.845 -2.913 1.00 96.38 88 LEU A O 1
ATOM 660 N N . TRP A 1 89 ? 8.672 -8.141 -4.366 1.00 96.06 89 TRP A N 1
ATOM 661 C CA . TRP A 1 89 ? 7.263 -8.169 -4.777 1.00 96.06 89 TRP A CA 1
ATOM 662 C C . TRP A 1 89 ? 7.065 -8.456 -6.270 1.00 96.06 89 TRP A C 1
ATOM 664 O O . TRP A 1 89 ? 5.997 -8.182 -6.805 1.00 96.06 89 TRP A O 1
ATOM 674 N N . GLY A 1 90 ? 8.066 -9.041 -6.939 1.00 94.62 90 GLY A N 1
ATOM 675 C CA . GLY A 1 90 ? 7.891 -9.669 -8.257 1.00 94.62 90 GLY A CA 1
ATOM 676 C C . GLY A 1 90 ? 8.656 -9.032 -9.422 1.00 94.62 90 GLY A C 1
ATOM 677 O O . GLY A 1 90 ? 8.707 -9.613 -10.507 1.00 94.62 90 GLY A O 1
ATOM 678 N N . TYR A 1 91 ? 9.311 -7.879 -9.237 1.00 95.75 91 TYR A N 1
ATOM 679 C CA . TYR A 1 91 ? 10.119 -7.291 -10.313 1.00 95.75 91 TYR A CA 1
ATOM 680 C C . TYR A 1 91 ? 11.434 -8.049 -10.545 1.00 95.75 91 TYR A C 1
ATOM 682 O O . TYR A 1 91 ? 11.945 -8.761 -9.688 1.00 95.75 91 TYR A O 1
ATOM 690 N N . ARG A 1 92 ? 12.035 -7.873 -11.728 1.00 94.69 92 ARG A N 1
ATOM 691 C CA . ARG A 1 92 ? 13.323 -8.510 -12.080 1.00 94.69 92 ARG A CA 1
ATOM 692 C C . ARG A 1 92 ? 14.543 -7.815 -11.476 1.00 94.69 92 ARG A C 1
ATOM 694 O O . ARG A 1 92 ? 15.613 -8.410 -11.403 1.00 94.69 92 ARG A O 1
ATOM 701 N N . SER A 1 93 ? 14.396 -6.549 -11.115 1.00 96.75 93 SER A N 1
ATOM 702 C CA . SER A 1 93 ? 15.458 -5.703 -10.583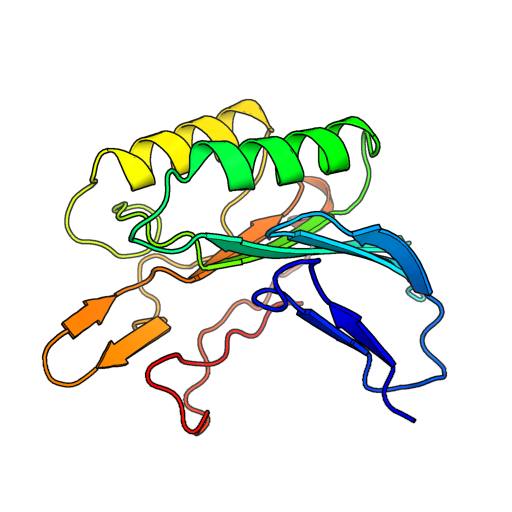 1.00 96.75 93 SER A CA 1
ATOM 703 C C . SER A 1 93 ? 14.853 -4.622 -9.704 1.00 96.75 93 SER A C 1
ATOM 705 O O . SER A 1 93 ? 13.688 -4.260 -9.881 1.00 96.75 93 SER A O 1
ATOM 707 N N . ASN A 1 94 ? 15.671 -4.075 -8.814 1.00 98.12 94 ASN A N 1
ATOM 708 C CA . ASN A 1 94 ? 15.271 -2.961 -7.972 1.00 98.12 94 ASN A CA 1
ATOM 709 C C . ASN A 1 94 ? 15.547 -1.635 -8.684 1.00 98.12 94 ASN A C 1
ATOM 711 O O . ASN A 1 94 ? 16.579 -1.496 -9.346 1.00 98.12 94 ASN A O 1
ATOM 715 N N . ASP A 1 95 ? 14.657 -0.662 -8.524 1.00 98.19 95 ASP A N 1
ATOM 716 C CA . ASP A 1 95 ? 14.936 0.741 -8.825 1.00 98.19 95 ASP A CA 1
ATOM 717 C C . ASP A 1 95 ? 15.117 1.552 -7.529 1.00 98.19 95 ASP A C 1
ATOM 719 O O . ASP A 1 95 ? 14.964 1.036 -6.421 1.00 98.19 95 ASP A O 1
ATOM 723 N N . ASN A 1 96 ? 15.494 2.829 -7.654 1.00 98.38 96 ASN A N 1
ATOM 724 C CA . ASN A 1 96 ? 15.709 3.692 -6.485 1.00 98.38 96 ASN A CA 1
ATOM 725 C C . ASN A 1 96 ? 14.435 3.811 -5.642 1.00 98.38 96 ASN A C 1
ATOM 727 O O . ASN A 1 96 ? 14.478 3.649 -4.428 1.00 98.38 96 ASN A O 1
ATOM 731 N N . ARG A 1 97 ? 13.292 3.993 -6.308 1.00 98.50 97 ARG A N 1
ATOM 732 C CA . ARG A 1 97 ? 11.986 4.143 -5.673 1.00 98.50 97 ARG A CA 1
ATOM 733 C C . ARG A 1 97 ? 11.579 2.903 -4.875 1.00 98.50 97 ARG A C 1
ATOM 735 O O . ARG A 1 97 ? 11.087 3.018 -3.761 1.00 98.50 97 ARG A O 1
ATOM 742 N N . GLY A 1 98 ? 11.787 1.711 -5.423 1.00 98.56 98 GLY A N 1
ATOM 743 C CA . GLY A 1 98 ? 11.523 0.445 -4.753 1.00 98.56 98 GLY A CA 1
ATOM 744 C C . GLY A 1 98 ? 12.497 0.158 -3.614 1.00 98.56 98 GLY A C 1
ATOM 745 O O . GLY A 1 98 ? 12.106 -0.491 -2.648 1.00 98.56 98 GLY A O 1
ATOM 746 N N . ASN A 1 99 ? 13.735 0.659 -3.675 1.00 98.62 99 ASN A N 1
ATOM 747 C CA . ASN A 1 99 ? 14.641 0.624 -2.524 1.00 98.62 99 ASN A CA 1
ATOM 748 C C . ASN A 1 99 ? 14.163 1.571 -1.411 1.00 98.62 99 ASN A C 1
ATOM 750 O O . ASN A 1 99 ? 14.104 1.147 -0.265 1.00 98.62 99 ASN A O 1
ATOM 754 N N . GLU A 1 100 ? 13.721 2.791 -1.734 1.00 98.69 100 GLU A N 1
ATOM 755 C CA . GLU A 1 100 ? 13.153 3.726 -0.745 1.00 98.69 100 GLU A CA 1
ATOM 756 C C . GLU A 1 100 ? 11.903 3.159 -0.054 1.00 98.69 100 GLU A C 1
ATOM 758 O O . GLU A 1 100 ? 11.750 3.260 1.164 1.00 98.69 100 GLU A O 1
ATOM 763 N N . VAL A 1 101 ? 11.018 2.510 -0.819 1.00 98.75 101 VAL A N 1
ATOM 764 C CA . VAL A 1 101 ? 9.849 1.809 -0.267 1.00 98.75 101 VAL A CA 1
ATOM 765 C C . VAL A 1 101 ? 10.279 0.662 0.650 1.00 98.75 101 VAL A C 1
ATOM 767 O O . VAL A 1 101 ? 9.707 0.501 1.727 1.00 98.75 101 VAL A O 1
ATOM 770 N N . LEU A 1 102 ? 11.289 -0.124 0.261 1.00 98.69 102 LEU A N 1
ATOM 771 C CA .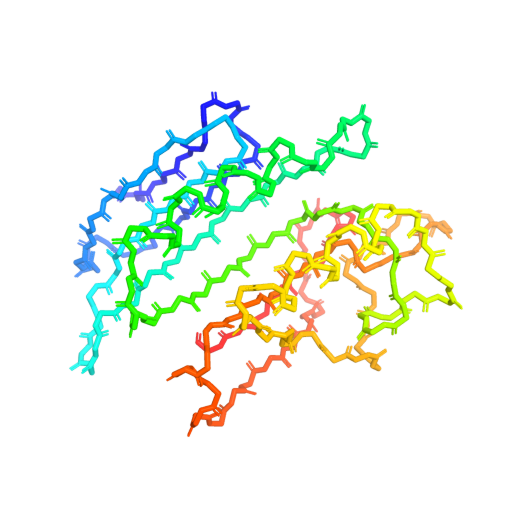 LEU A 1 102 ? 11.799 -1.213 1.094 1.00 98.69 102 LEU A CA 1
ATOM 772 C C . LEU A 1 102 ? 12.422 -0.692 2.396 1.00 98.69 102 LEU A C 1
ATOM 774 O O . LEU A 1 102 ? 12.117 -1.220 3.464 1.00 98.69 102 LEU A O 1
ATOM 778 N N . ASP A 1 103 ? 13.234 0.361 2.328 1.00 98.69 103 ASP A N 1
ATOM 779 C CA . ASP A 1 103 ? 13.836 0.990 3.506 1.00 98.69 103 ASP A CA 1
ATOM 780 C C . ASP A 1 103 ? 12.754 1.495 4.471 1.00 98.69 103 ASP A C 1
ATOM 782 O O . ASP A 1 103 ? 12.845 1.269 5.679 1.00 98.69 103 ASP A O 1
ATOM 786 N N . PHE A 1 104 ? 11.682 2.101 3.947 1.00 98.69 104 PHE A N 1
ATOM 787 C CA . PHE A 1 104 ? 10.525 2.516 4.743 1.00 98.69 104 PHE A CA 1
ATOM 788 C C . PHE A 1 104 ? 9.821 1.336 5.427 1.00 98.69 104 PHE A C 1
ATOM 790 O O . PHE A 1 104 ? 9.486 1.424 6.612 1.00 98.69 104 PHE A O 1
ATOM 797 N N . ILE A 1 105 ? 9.597 0.236 4.701 1.00 98.38 105 ILE A N 1
ATOM 798 C CA . ILE A 1 105 ? 8.968 -0.979 5.238 1.00 98.38 105 ILE A CA 1
ATOM 799 C C . ILE A 1 105 ? 9.799 -1.530 6.404 1.00 98.38 105 ILE A C 1
ATOM 801 O O . ILE A 1 105 ? 9.258 -1.773 7.485 1.00 98.38 105 ILE A O 1
ATOM 805 N N . LEU A 1 106 ? 11.115 -1.667 6.205 1.00 98.00 106 LEU A N 1
ATOM 806 C CA . LEU A 1 106 ? 12.042 -2.192 7.209 1.00 98.00 106 LEU A CA 1
ATOM 807 C C . LEU A 1 106 ? 12.138 -1.277 8.435 1.00 98.00 106 LEU A C 1
ATOM 809 O O . LEU A 1 106 ? 12.068 -1.759 9.564 1.00 98.00 106 LEU A O 1
ATOM 813 N N . ALA A 1 107 ? 12.243 0.039 8.231 1.00 97.56 107 ALA A N 1
ATOM 814 C CA . ALA A 1 107 ? 12.339 1.015 9.318 1.00 97.56 107 ALA A CA 1
ATOM 815 C C . ALA A 1 107 ? 11.101 1.024 10.232 1.00 97.56 107 ALA A C 1
ATOM 817 O O . ALA A 1 107 ? 11.207 1.368 11.409 1.00 97.56 107 ALA A O 1
ATOM 818 N N . ASN A 1 108 ? 9.940 0.629 9.703 1.00 95.88 108 ASN A N 1
ATOM 819 C CA . ASN A 1 108 ? 8.668 0.632 10.422 1.00 95.88 108 ASN A CA 1
ATOM 820 C C . ASN A 1 108 ? 8.202 -0.755 10.882 1.00 95.88 108 ASN A C 1
ATOM 822 O O . ASN A 1 108 ? 7.081 -0.879 11.375 1.00 95.88 108 ASN A O 1
ATOM 826 N N . ASN A 1 109 ? 9.037 -1.793 10.744 1.00 94.62 109 ASN A N 1
ATOM 827 C CA . ASN A 1 109 ? 8.674 -3.183 11.050 1.00 94.62 109 ASN A CA 1
ATOM 828 C C . ASN A 1 109 ? 7.355 -3.615 10.376 1.00 94.62 109 ASN A C 1
ATOM 830 O O . ASN A 1 109 ? 6.529 -4.317 10.970 1.00 94.62 109 ASN A O 1
ATOM 834 N N . LEU A 1 110 ? 7.143 -3.151 9.141 1.00 95.62 110 LEU A N 1
ATOM 835 C CA . LEU A 1 110 ? 6.029 -3.574 8.304 1.00 95.62 110 LEU A CA 1
ATOM 836 C C . LEU A 1 110 ? 6.414 -4.836 7.541 1.00 95.62 110 LEU A C 1
ATOM 838 O O . LEU A 1 110 ? 7.576 -5.070 7.214 1.00 95.62 110 LEU A O 1
ATOM 842 N N . TYR A 1 111 ? 5.406 -5.627 7.210 1.00 95.19 111 TYR A N 1
ATOM 843 C CA . TYR A 1 111 ? 5.572 -6.855 6.457 1.00 95.19 111 TYR A CA 1
ATOM 844 C C . TYR A 1 111 ? 4.866 -6.788 5.118 1.00 95.19 111 TYR A C 1
ATOM 846 O O . TYR A 1 111 ? 3.741 -6.303 5.031 1.00 95.19 111 TYR A O 1
ATOM 854 N N . ILE A 1 112 ? 5.520 -7.328 4.095 1.00 95.69 112 ILE A N 1
ATOM 855 C CA . ILE A 1 112 ? 4.981 -7.452 2.743 1.00 95.69 112 ILE A CA 1
ATOM 856 C C . ILE A 1 112 ? 4.132 -8.724 2.679 1.00 95.69 112 ILE A C 1
ATOM 858 O O . ILE A 1 112 ? 4.639 -9.813 2.945 1.00 95.69 112 ILE A O 1
ATOM 862 N N . LEU A 1 113 ? 2.852 -8.588 2.326 1.00 95.25 113 LEU A N 1
ATOM 863 C CA . LEU A 1 113 ? 1.951 -9.727 2.106 1.00 95.25 113 LEU A CA 1
ATOM 864 C C . LEU A 1 113 ? 1.966 -10.230 0.661 1.00 95.25 113 LEU A C 1
ATOM 866 O O . LEU A 1 113 ? 1.546 -11.359 0.404 1.00 95.25 113 LEU A O 1
ATOM 870 N N . ASN A 1 114 ? 2.462 -9.416 -0.274 1.00 94.25 114 ASN A N 1
ATOM 871 C CA . ASN A 1 114 ? 2.652 -9.830 -1.656 1.00 94.25 114 ASN A CA 1
ATOM 872 C C . ASN A 1 114 ? 3.502 -11.103 -1.728 1.00 94.25 114 ASN A C 1
ATOM 874 O O . ASN A 1 114 ? 4.561 -11.202 -1.106 1.00 94.25 114 ASN A O 1
ATOM 878 N N . LYS A 1 115 ? 3.062 -12.052 -2.553 1.00 90.44 115 LYS A N 1
ATOM 879 C CA . LYS A 1 115 ? 3.847 -13.239 -2.894 1.00 90.44 115 LYS A CA 1
ATOM 880 C C . LYS A 1 115 ? 4.672 -12.945 -4.144 1.00 90.44 115 LYS A C 1
ATOM 882 O O . LYS A 1 115 ? 4.138 -12.451 -5.134 1.00 90.44 115 LYS A O 1
ATOM 887 N N . SER A 1 116 ? 5.968 -13.236 -4.107 1.00 86.06 116 SER A N 1
ATOM 888 C CA . SER A 1 116 ? 6.885 -12.933 -5.215 1.00 86.06 116 SER A CA 1
ATOM 889 C C . SER A 1 116 ? 6.603 -13.740 -6.489 1.00 86.06 116 SER A C 1
ATOM 891 O O . SER A 1 116 ? 7.019 -13.334 -7.571 1.00 86.06 116 SER A O 1
ATOM 893 N N . ASP A 1 117 ? 5.886 -14.858 -6.374 1.00 87.06 117 ASP A N 1
ATOM 894 C CA . ASP A 1 117 ? 5.427 -15.711 -7.472 1.00 87.06 117 ASP A CA 1
ATOM 895 C C . ASP A 1 117 ? 3.988 -15.405 -7.930 1.00 87.06 117 ASP A C 1
ATOM 897 O O . ASP A 1 117 ? 3.451 -16.099 -8.795 1.00 87.06 117 ASP A O 1
ATOM 901 N N . ALA A 1 118 ? 3.359 -14.362 -7.379 1.00 91.69 118 ALA A N 1
ATOM 902 C CA . ALA A 1 118 ? 2.006 -13.976 -7.746 1.00 91.69 118 ALA A CA 1
ATOM 903 C C . ALA A 1 118 ? 1.910 -13.450 -9.191 1.00 91.69 118 ALA A C 1
ATOM 905 O O . ALA A 1 118 ? 2.861 -12.845 -9.708 1.00 91.69 118 ALA A O 1
ATOM 906 N N . PRO A 1 119 ? 0.734 -13.591 -9.836 1.00 94.00 119 PRO A N 1
ATOM 907 C CA . PRO A 1 119 ? 0.450 -12.909 -11.091 1.00 94.00 119 PRO A CA 1
ATOM 908 C C . PRO A 1 119 ? 0.709 -11.399 -10.994 1.00 94.00 119 PRO A C 1
ATOM 910 O O . PRO A 1 119 ? 0.610 -10.797 -9.928 1.00 94.00 119 PRO A O 1
ATOM 913 N N . THR A 1 120 ? 1.011 -10.771 -12.129 1.00 94.56 120 THR A N 1
ATOM 914 C CA . THR A 1 120 ? 1.200 -9.314 -12.226 1.00 94.56 120 THR A CA 1
ATOM 915 C C . THR A 1 120 ? -0.036 -8.572 -11.730 1.00 94.56 120 THR A C 1
ATOM 917 O O . THR A 1 120 ? -1.153 -8.928 -12.114 1.00 94.56 120 THR A O 1
ATOM 920 N N . THR A 1 121 ? 0.148 -7.521 -10.934 1.00 95.62 121 THR A N 1
ATOM 921 C CA . THR A 1 121 ? -0.964 -6.673 -10.472 1.00 95.62 121 THR A CA 1
ATOM 922 C C . THR A 1 121 ? -1.317 -5.598 -11.497 1.00 95.62 121 THR A C 1
ATOM 924 O O . THR A 1 121 ? -2.437 -5.111 -11.494 1.00 95.62 121 THR A O 1
ATOM 927 N N . PHE A 1 122 ? -0.409 -5.294 -12.429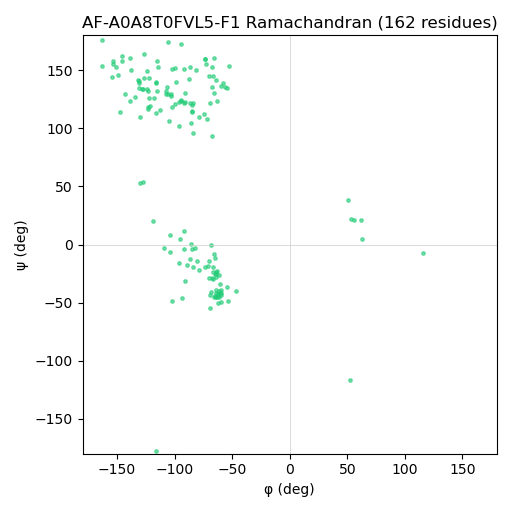 1.00 95.88 122 PHE A N 1
ATOM 928 C CA . PHE A 1 122 ? -0.614 -4.365 -13.538 1.00 95.88 122 PHE A CA 1
ATOM 929 C C . PHE A 1 122 ? -0.235 -5.009 -14.875 1.00 95.88 122 PHE A C 1
ATOM 931 O O . PHE A 1 122 ? 0.841 -5.601 -15.007 1.00 95.88 122 PHE A O 1
ATOM 938 N N . GLN A 1 123 ? -1.088 -4.852 -15.886 1.00 93.75 123 GLN A N 1
ATOM 939 C CA . GLN A 1 123 ? -0.818 -5.261 -17.257 1.00 93.75 123 GLN A CA 1
ATOM 940 C C . GLN A 1 123 ? -1.506 -4.326 -18.260 1.00 93.75 123 GLN A C 1
ATOM 942 O O . GLN A 1 123 ? -2.722 -4.343 -18.414 1.00 93.75 123 GLN A O 1
ATOM 947 N N . ARG A 1 124 ? -0.701 -3.583 -19.027 1.00 92.62 124 ARG A N 1
ATOM 948 C CA . ARG A 1 124 ? -1.150 -2.725 -20.131 1.00 92.62 124 ARG A CA 1
ATOM 949 C C . ARG A 1 124 ? -0.338 -3.004 -21.388 1.00 92.62 124 ARG A C 1
ATOM 951 O O . ARG A 1 124 ? 0.833 -2.623 -21.480 1.00 92.62 124 ARG A O 1
ATOM 958 N N . ASN A 1 125 ? -0.960 -3.611 -22.397 1.00 91.25 125 ASN A N 1
ATOM 959 C CA . ASN A 1 125 ? -0.268 -4.109 -23.592 1.00 91.25 125 ASN A CA 1
ATOM 960 C C . ASN A 1 125 ? 0.915 -5.021 -23.196 1.00 91.25 125 ASN A C 1
ATOM 962 O O . ASN A 1 125 ? 0.711 -6.050 -22.560 1.00 91.25 125 ASN A O 1
ATOM 966 N N . ASN A 1 126 ? 2.146 -4.621 -23.530 1.00 90.75 126 ASN A N 1
ATOM 967 C CA . ASN A 1 126 ? 3.376 -5.340 -23.183 1.00 90.75 126 ASN A CA 1
ATOM 968 C C . ASN A 1 126 ? 4.000 -4.878 -21.855 1.00 90.75 126 ASN A C 1
ATOM 970 O O . ASN A 1 126 ? 5.028 -5.417 -21.451 1.00 90.75 126 ASN A O 1
ATOM 974 N N . SER A 1 127 ? 3.433 -3.859 -21.204 1.00 90.50 127 SER A N 1
ATOM 975 C CA . SER A 1 127 ? 3.899 -3.390 -19.900 1.00 90.50 127 SER A CA 1
ATOM 976 C C . SER A 1 127 ? 3.257 -4.238 -18.811 1.00 90.50 127 SER A C 1
ATOM 978 O O . SER A 1 127 ? 2.032 -4.273 -18.716 1.00 90.50 127 SER A O 1
ATOM 980 N N . ILE A 1 128 ? 4.074 -4.915 -18.009 1.00 94.12 128 ILE A N 1
ATOM 981 C CA . ILE A 1 128 ? 3.644 -5.744 -16.880 1.00 94.12 128 ILE A CA 1
ATOM 982 C C . ILE A 1 128 ? 4.381 -5.310 -15.616 1.00 94.12 128 ILE A C 1
ATOM 984 O O . ILE A 1 128 ? 5.562 -4.962 -15.686 1.00 94.12 128 ILE A O 1
ATOM 988 N N . GLY A 1 129 ? 3.704 -5.332 -14.471 1.00 95.25 129 GLY A N 1
ATOM 989 C CA . GLY A 1 129 ? 4.293 -4.893 -13.212 1.00 95.25 129 GLY A CA 1
ATOM 990 C C . GLY A 1 129 ? 3.537 -5.351 -11.971 1.00 95.25 129 GLY A C 1
ATOM 991 O O . GLY A 1 129 ? 2.468 -5.959 -12.050 1.00 95.25 129 GLY A O 1
ATOM 992 N N . TRP A 1 130 ? 4.132 -5.024 -10.827 1.00 97.44 130 TRP A N 1
ATOM 993 C CA . TRP A 1 130 ? 3.620 -5.259 -9.476 1.00 97.44 130 TRP A CA 1
ATOM 994 C C . TRP A 1 130 ? 3.685 -3.969 -8.633 1.00 97.44 130 TRP A C 1
ATOM 996 O O . TRP A 1 130 ? 4.354 -3.950 -7.600 1.00 97.44 130 TRP A O 1
ATOM 1006 N N . PRO A 1 131 ? 3.132 -2.832 -9.103 1.00 97.38 131 PRO A N 1
ATOM 1007 C CA . PRO A 1 131 ? 3.232 -1.566 -8.374 1.00 97.38 131 PRO A CA 1
ATOM 1008 C C . PR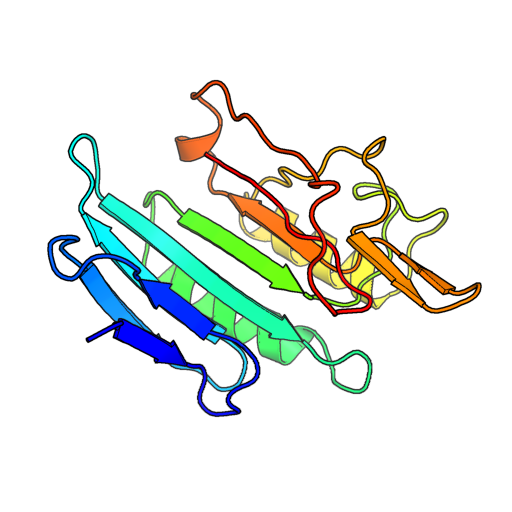O A 1 131 ? 2.370 -1.541 -7.095 1.00 97.38 131 PRO A C 1
ATOM 1010 O O . PRO A 1 131 ? 2.621 -0.725 -6.205 1.00 97.38 131 PRO A O 1
ATOM 1013 N N . ASP A 1 132 ? 1.395 -2.453 -7.002 1.00 98.12 132 ASP A N 1
ATOM 1014 C CA . ASP A 1 132 ? 0.438 -2.572 -5.906 1.00 98.12 132 ASP A CA 1
ATOM 1015 C C . ASP A 1 132 ? 0.994 -3.437 -4.766 1.00 98.12 132 ASP A C 1
ATOM 1017 O O . ASP A 1 132 ? 1.307 -4.620 -4.933 1.00 98.12 132 ASP A O 1
ATOM 1021 N N . LEU A 1 133 ? 1.077 -2.854 -3.575 1.00 98.12 133 LEU A N 1
ATOM 1022 C CA . LEU A 1 133 ? 1.588 -3.478 -2.364 1.00 98.12 133 LEU A CA 1
ATOM 1023 C C . LEU A 1 133 ? 0.501 -3.606 -1.305 1.00 98.12 133 LEU A C 1
ATOM 1025 O O . LEU A 1 133 ? -0.286 -2.690 -1.065 1.00 98.12 133 LEU A O 1
ATOM 1029 N N . THR A 1 134 ? 0.498 -4.751 -0.631 1.00 97.75 134 THR A N 1
ATOM 1030 C CA . THR A 1 134 ? -0.247 -4.971 0.605 1.00 97.75 134 THR A CA 1
ATOM 1031 C C . THR A 1 134 ? 0.751 -5.154 1.739 1.00 97.75 134 THR A C 1
ATOM 1033 O O . THR A 1 134 ? 1.530 -6.108 1.743 1.00 97.75 134 THR A O 1
ATOM 1036 N N . LEU A 1 135 ? 0.739 -4.228 2.694 1.00 97.00 135 LEU A N 1
ATOM 1037 C CA . LEU A 1 135 ? 1.619 -4.235 3.857 1.00 97.00 135 LEU A CA 1
ATOM 1038 C C . LEU A 1 135 ? 0.804 -4.428 5.134 1.00 97.00 135 LEU A C 1
ATOM 1040 O O . LEU A 1 135 ? -0.357 -4.023 5.198 1.00 97.00 135 LEU A O 1
ATOM 1044 N N . CYS A 1 136 ? 1.409 -4.993 6.174 1.00 95.50 136 CYS A N 1
ATOM 1045 C CA . CYS A 1 136 ? 0.754 -5.112 7.472 1.00 95.50 136 CYS A CA 1
ATOM 1046 C C . CYS A 1 136 ? 1.713 -4.973 8.658 1.00 95.50 136 CYS A C 1
ATOM 1048 O O . CYS A 1 136 ? 2.929 -5.112 8.518 1.00 95.50 136 CYS A O 1
ATOM 1050 N N . SER A 1 137 ? 1.153 -4.700 9.837 1.00 94.00 137 SER A N 1
ATOM 1051 C CA . SER A 1 137 ? 1.875 -4.793 11.107 1.00 94.00 137 SER A CA 1
ATOM 1052 C C . SER A 1 137 ? 2.116 -6.257 11.502 1.00 94.00 137 SER A C 1
ATOM 1054 O O . SER A 1 137 ? 1.329 -7.142 11.164 1.00 94.00 137 SER A O 1
ATOM 1056 N N . GLN A 1 138 ? 3.155 -6.515 12.306 1.00 89.62 138 GLN A N 1
ATOM 1057 C CA . GLN A 1 138 ? 3.476 -7.852 12.840 1.00 89.62 138 GLN A CA 1
ATOM 1058 C C . GLN A 1 138 ? 2.259 -8.592 13.420 1.00 89.62 138 GLN A C 1
ATOM 1060 O O . GLN A 1 138 ? 2.099 -9.792 13.223 1.00 89.62 138 GLN A O 1
ATOM 1065 N N . SER A 1 139 ? 1.392 -7.865 14.124 1.00 86.62 139 SER A N 1
ATOM 1066 C CA . SER A 1 139 ? 0.208 -8.381 14.817 1.00 86.62 139 SER A CA 1
ATOM 1067 C C . SER A 1 139 ? -0.882 -8.956 13.897 1.00 86.62 139 SER A C 1
ATOM 1069 O O . SER A 1 139 ? -1.848 -9.533 14.401 1.00 86.62 139 SER A O 1
ATOM 1071 N N . ILE A 1 140 ? -0.755 -8.791 12.574 1.00 88.12 140 ILE A N 1
ATOM 1072 C CA . ILE A 1 140 ? -1.641 -9.381 11.559 1.00 88.12 140 ILE A CA 1
ATOM 1073 C C . ILE A 1 140 ? -1.127 -10.756 11.086 1.00 88.12 140 ILE A C 1
ATOM 1075 O O . ILE A 1 140 ? -1.935 -11.640 10.792 1.00 88.12 140 ILE A O 1
ATOM 1079 N N . ILE A 1 141 ? 0.195 -10.978 11.076 1.00 79.56 141 ILE A N 1
ATOM 1080 C CA . ILE A 1 141 ? 0.838 -12.185 10.513 1.00 79.56 141 ILE A CA 1
ATOM 1081 C C . ILE A 1 141 ? 0.530 -13.471 11.275 1.00 79.56 141 ILE A C 1
ATOM 1083 O O . ILE A 1 141 ? 0.543 -14.545 10.681 1.00 79.56 141 ILE A O 1
ATOM 1087 N N . ASP A 1 142 ? 0.172 -13.384 12.553 1.00 66.75 142 ASP A N 1
ATOM 1088 C CA . ASP A 1 142 ? -0.153 -14.565 13.364 1.00 66.75 142 ASP A CA 1
ATOM 1089 C C . ASP A 1 142 ? -1.461 -15.267 12.931 1.00 66.75 142 ASP A C 1
ATOM 1091 O O . ASP A 1 142 ? -1.857 -16.283 13.504 1.00 66.75 142 ASP A O 1
ATOM 1095 N N . SER A 1 143 ? -2.144 -14.744 11.908 1.00 60.66 143 SER A N 1
ATOM 1096 C CA . SER A 1 143 ? -3.311 -15.351 11.271 1.00 60.66 143 SER A CA 1
ATOM 1097 C C . SER A 1 143 ? -2.933 -16.020 9.942 1.00 60.66 143 SER A C 1
ATOM 1099 O O . SER A 1 143 ? -1.993 -15.615 9.270 1.00 60.66 143 SER A O 1
ATOM 1101 N N . SER A 1 144 ? -3.645 -17.074 9.533 1.00 59.97 144 SER A N 1
ATOM 1102 C CA . SER A 1 144 ? -3.474 -17.645 8.189 1.00 59.97 144 SER A CA 1
ATOM 1103 C C . SER A 1 144 ? -3.973 -16.631 7.155 1.00 59.97 144 SER A C 1
ATOM 1105 O O . SER A 1 144 ? -5.168 -16.554 6.875 1.00 59.97 144 SER A O 1
ATOM 1107 N N . ILE A 1 145 ? -3.059 -15.808 6.637 1.00 77.31 145 ILE A N 1
ATOM 1108 C CA . ILE A 1 145 ? -3.382 -14.749 5.684 1.00 77.31 145 ILE A CA 1
ATOM 1109 C C . ILE A 1 145 ? -3.559 -15.363 4.295 1.00 77.31 145 ILE A C 1
ATOM 1111 O O . ILE A 1 145 ? -2.588 -15.785 3.663 1.00 77.31 145 ILE A O 1
ATOM 1115 N N . ASN A 1 146 ? -4.796 -15.387 3.794 1.00 85.31 146 ASN A N 1
ATOM 1116 C CA . ASN A 1 146 ? -5.052 -15.662 2.385 1.00 85.31 146 ASN A CA 1
ATOM 1117 C C . ASN A 1 146 ? -4.894 -14.369 1.573 1.00 85.31 146 ASN A C 1
ATOM 1119 O O . ASN A 1 146 ? -5.810 -13.552 1.518 1.00 85.31 146 ASN A O 1
ATOM 1123 N N . TRP A 1 147 ? -3.708 -14.185 0.991 1.00 93.56 147 TRP A N 1
ATOM 1124 C CA . TRP A 1 147 ? -3.415 -13.106 0.049 1.00 93.56 147 TRP A CA 1
ATOM 1125 C C . TRP A 1 147 ? -3.299 -13.662 -1.372 1.00 93.56 147 TRP A C 1
ATOM 1127 O O . TRP A 1 147 ? -2.551 -14.628 -1.596 1.00 93.56 147 TRP A O 1
ATOM 1137 N N . GLU A 1 148 ? -4.005 -13.058 -2.326 1.00 94.69 148 GLU A N 1
ATOM 1138 C CA . GLU A 1 148 ? -3.951 -13.435 -3.740 1.00 94.69 148 GLU A CA 1
ATOM 1139 C C . GLU A 1 148 ? -4.304 -12.282 -4.690 1.00 94.69 148 GLU A C 1
ATOM 1141 O O . GLU A 1 148 ? -5.018 -11.343 -4.336 1.00 94.69 148 GLU A O 1
ATOM 1146 N N . VAL A 1 149 ? -3.801 -12.382 -5.922 1.00 95.62 149 VAL A N 1
ATOM 1147 C CA . VAL A 1 149 ? -4.216 -11.536 -7.047 1.00 95.62 149 VAL A CA 1
ATOM 1148 C C . VAL A 1 149 ? -5.356 -12.252 -7.760 1.00 95.62 149 VAL A C 1
ATOM 1150 O O . VAL A 1 149 ? -5.185 -13.391 -8.195 1.00 95.62 149 VAL A O 1
ATOM 1153 N N . LEU A 1 150 ? -6.502 -11.590 -7.876 1.00 94.69 150 LEU A N 1
ATOM 1154 C CA . LEU A 1 150 ? -7.701 -12.151 -8.484 1.00 94.69 150 LEU A CA 1
ATOM 1155 C C . LEU A 1 150 ? -7.657 -12.060 -10.017 1.00 94.69 150 LEU A C 1
ATOM 1157 O O . LEU A 1 150 ? -7.090 -11.120 -10.581 1.00 94.69 150 LEU A O 1
ATOM 1161 N N . ASP A 1 151 ? -8.304 -13.019 -10.685 1.00 90.38 151 ASP A N 1
ATOM 1162 C CA . ASP A 1 151 ? -8.482 -13.055 -12.151 1.00 90.38 151 ASP A CA 1
ATOM 1163 C C . ASP A 1 151 ? -9.800 -12.382 -12.600 1.00 90.38 151 ASP A C 1
ATOM 1165 O O . ASP A 1 151 ? -10.245 -12.504 -13.742 1.00 90.38 151 ASP A O 1
ATOM 1169 N N . ASP A 1 152 ? -10.458 -11.669 -11.683 1.00 92.00 152 ASP A N 1
ATOM 1170 C CA . ASP A 1 152 ? -11.685 -10.925 -11.943 1.00 92.00 152 ASP A CA 1
ATOM 1171 C C . ASP A 1 152 ? -11.463 -9.747 -12.904 1.00 92.00 152 ASP A C 1
ATOM 1173 O O . ASP A 1 152 ? -10.450 -9.040 -12.870 1.00 92.00 152 ASP A O 1
ATOM 1177 N N . ILE A 1 153 ? -12.472 -9.478 -13.738 1.00 84.56 153 ILE A N 1
ATOM 1178 C CA . ILE A 1 153 ? -12.460 -8.343 -14.665 1.00 84.56 153 ILE A CA 1
ATOM 1179 C C . ILE A 1 153 ? -12.635 -7.043 -13.871 1.00 84.56 153 ILE A C 1
ATOM 1181 O O . ILE A 1 153 ? -13.732 -6.723 -13.418 1.00 84.56 153 ILE A O 1
ATOM 1185 N N . SER A 1 154 ? -11.561 -6.260 -13.766 1.00 86.69 154 SER A N 1
ATOM 1186 C CA . SER A 1 154 ? -11.549 -4.955 -13.086 1.00 86.69 154 SER A CA 1
ATOM 1187 C C . SER A 1 154 ? -11.964 -3.775 -13.971 1.00 86.69 154 SER A C 1
ATOM 1189 O O . SER A 1 154 ? -12.161 -2.670 -13.468 1.00 86.69 154 SER A O 1
ATOM 1191 N N . LEU A 1 155 ? -12.049 -3.980 -15.295 1.00 89.44 155 LEU A N 1
ATOM 1192 C CA . LEU A 1 155 ? -12.153 -2.913 -16.307 1.00 89.44 155 LEU A CA 1
ATOM 1193 C C . LEU A 1 155 ? -11.002 -1.881 -16.239 1.00 89.44 155 LEU A C 1
ATOM 1195 O O . LEU A 1 155 ? -11.131 -0.768 -16.749 1.00 89.44 155 LEU A O 1
ATOM 1199 N N . SER A 1 156 ? -9.877 -2.262 -15.629 1.00 92.00 156 SER A N 1
ATOM 1200 C CA . SER A 1 156 ? -8.643 -1.489 -15.482 1.00 92.00 156 SER A CA 1
ATOM 1201 C C . SER A 1 156 ? -7.451 -2.301 -16.001 1.00 92.00 156 SER A C 1
ATOM 1203 O O . SER A 1 156 ? -7.532 -3.519 -16.145 1.00 92.00 156 SER A O 1
ATOM 1205 N N . ASP A 1 157 ? -6.323 -1.631 -16.238 1.00 94.69 157 ASP A N 1
ATOM 1206 C CA . ASP A 1 157 ? -5.036 -2.301 -16.455 1.00 94.69 157 ASP A CA 1
ATOM 1207 C C . ASP A 1 157 ? -4.505 -2.954 -15.152 1.00 94.69 157 ASP A C 1
ATOM 1209 O O . ASP A 1 157 ? -3.585 -3.768 -15.201 1.00 94.69 157 ASP A O 1
ATOM 1213 N N . HIS A 1 158 ? -5.072 -2.613 -13.983 1.00 95.94 158 HIS A N 1
ATOM 1214 C CA . HIS A 1 158 ? -4.759 -3.239 -12.690 1.00 95.94 158 HIS A CA 1
ATOM 1215 C C . HIS A 1 158 ? -5.689 -4.416 -12.370 1.00 95.94 158 HIS A C 1
ATOM 1217 O O . HIS A 1 158 ? -6.860 -4.416 -12.751 1.00 95.94 158 HIS A O 1
ATOM 1223 N N . ARG A 1 159 ? -5.195 -5.387 -11.601 1.00 95.81 159 ARG A N 1
ATOM 1224 C CA . ARG A 1 159 ? -5.960 -6.522 -11.065 1.00 95.81 159 ARG A CA 1
ATOM 1225 C C . ARG A 1 159 ? -6.360 -6.285 -9.615 1.00 95.81 159 ARG A C 1
ATOM 1227 O O . ARG A 1 159 ? -5.659 -5.603 -8.871 1.00 95.81 159 ARG A O 1
ATOM 1234 N N . TYR A 1 160 ? -7.477 -6.880 -9.204 1.00 96.25 160 TYR A N 1
ATOM 1235 C CA . TYR A 1 160 ? -7.875 -6.859 -7.801 1.00 96.25 160 TYR A CA 1
ATOM 1236 C C . TYR A 1 160 ? -6.947 -7.732 -6.955 1.00 96.25 160 TYR A C 1
ATOM 1238 O O . TYR A 1 160 ? -6.482 -8.783 -7.392 1.00 96.25 160 TYR A O 1
ATOM 1246 N N . ILE A 1 161 ? -6.706 -7.289 -5.725 1.00 96.00 161 ILE A N 1
ATOM 1247 C CA . ILE A 1 161 ? -5.982 -8.040 -4.703 1.00 96.00 161 ILE A CA 1
ATOM 1248 C C . ILE A 1 161 ? -6.963 -8.338 -3.578 1.00 96.00 161 ILE A C 1
ATOM 1250 O O . ILE A 1 161 ? -7.657 -7.437 -3.101 1.00 96.00 161 ILE A O 1
ATOM 1254 N N . GLN A 1 162 ? -6.995 -9.593 -3.148 1.00 93.75 162 GLN A N 1
ATOM 1255 C CA . GLN A 1 162 ? -7.728 -10.023 -1.969 1.00 93.75 162 GLN A CA 1
ATOM 1256 C C . GLN A 1 162 ? -6.745 -10.312 -0.836 1.00 93.75 162 GLN A C 1
ATOM 1258 O O . GLN A 1 162 ? -5.708 -10.942 -1.030 1.00 93.75 162 GLN A O 1
ATOM 1263 N N . THR A 1 163 ? -7.086 -9.832 0.355 1.00 87.56 163 THR A N 1
ATOM 1264 C CA . THR A 1 163 ? -6.344 -10.012 1.607 1.00 87.56 163 THR A CA 1
ATOM 1265 C C . THR A 1 163 ? -7.365 -10.274 2.733 1.00 87.56 163 THR A C 1
ATOM 1267 O O . THR A 1 163 ? -8.546 -9.984 2.515 1.00 87.56 163 THR A O 1
ATOM 1270 N N . PRO A 1 164 ? -6.971 -10.852 3.886 1.00 69.44 164 PRO A N 1
ATOM 1271 C CA . PRO A 1 164 ? -7.889 -11.207 4.973 1.00 69.44 164 PRO A CA 1
ATOM 1272 C C . PRO A 1 164 ? -8.660 -10.036 5.574 1.00 69.44 164 PRO A C 1
ATOM 1274 O O . PRO A 1 164 ? -8.118 -8.905 5.573 1.00 69.44 164 PRO A O 1
#

Secondary structure (DSSP, 8-state):
--EEEE-TTSSSEEEE--TTS-EEEEEE-SSEEEEEEE-SS-EEEEEEEE--TTS-HHHHHHHHHHHHHTSTT--EEEEEE-----GGGT-SS--HHHHHHHHHHHHTTEEE---TTSPPSEEETTEEE--EEEEEEHHHHTS----EE--S--SSSBPPEE--

Radius of gyration: 15.27 Å; Cα contacts (8 Å, |Δi|>4): 350; chains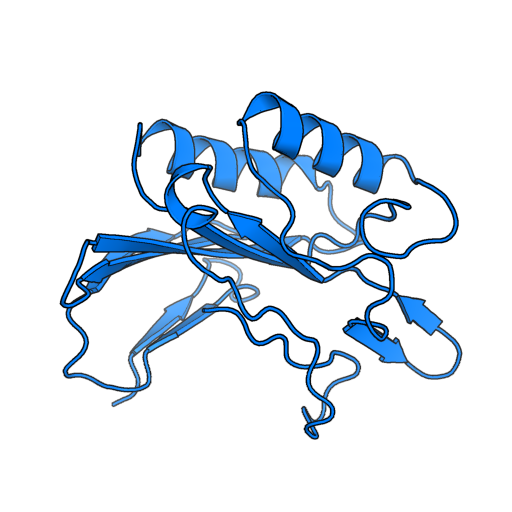: 1; bounding box: 41×33×42 Å

Solvent-accessible surface area (backbone atoms only — not comparable to full-atom values): 9183 Å² total; per-residue (Å²): 122,72,52,72,46,52,8,73,69,64,71,10,60,49,78,42,89,50,83,83,62,52,66,45,84,73,47,70,38,60,33,30,21,30,35,36,36,57,52,99,86,53,65,37,35,44,33,25,32,37,32,57,80,92,50,75,54,65,63,46,52,48,58,51,47,62,54,54,71,76,43,78,94,51,39,39,40,35,45,30,37,55,57,29,36,26,49,74,48,49,38,95,52,67,42,72,60,18,48,54,52,47,52,53,33,60,77,66,58,43,40,76,61,54,53,48,85,54,72,67,35,29,51,53,93,91,49,71,39,44,36,62,43,42,37,28,29,66,82,56,64,88,46,93,70,61,61,47,68,47,90,62,89,63,93,56,51,47,44,48,73,49,64,118